Protein AF-K1U0K4-F1 (afdb_monomer_lite)

pLDDT: mean 93.43, std 5.39, range [56.78, 98.0]

Secondary structure (DSSP, 8-state):
-HHHHHHHHHHHHHHHHHSTT--HHHHHHHHH-HHHHHHHHGGGTB-TTS-B--S-HHHHHHHIIIIIHHHHIIIIITTPPP---SSTT-S-TT---

Structure (mmCIF, N/CA/C/O backbone):
data_AF-K1U0K4-F1
#
_entry.id   AF-K1U0K4-F1
#
loop_
_atom_site.group_PDB
_atom_site.id
_atom_site.type_symbol
_atom_site.label_atom_id
_atom_site.label_alt_id
_atom_site.label_comp_id
_atom_site.label_asym_id
_atom_site.label_entity_id
_atom_site.label_seq_id
_atom_site.pdbx_PDB_ins_code
_atom_site.Cartn_x
_atom_site.Cartn_y
_atom_site.Cartn_z
_atom_site.occupancy
_atom_site.B_iso_or_equiv
_atom_site.auth_seq_id
_atom_site.auth_comp_id
_atom_site.auth_asym_id
_atom_site.auth_atom_id
_atom_site.pdbx_PDB_model_num
ATOM 1 N N . MET A 1 1 ? -4.276 -10.476 -10.943 1.00 92.31 1 MET A N 1
ATOM 2 C CA . MET A 1 1 ? -2.854 -10.052 -11.021 1.00 92.31 1 MET A CA 1
ATOM 3 C C . MET A 1 1 ? -2.541 -9.226 -9.792 1.00 92.31 1 MET A C 1
ATOM 5 O O . MET A 1 1 ? -3.399 -8.451 -9.389 1.00 92.31 1 MET A O 1
ATOM 9 N N . MET A 1 2 ? -1.345 -9.366 -9.225 1.00 96.06 2 MET A N 1
ATOM 10 C CA . MET A 1 2 ? -0.952 -8.730 -7.964 1.00 96.06 2 MET A CA 1
ATOM 11 C C . MET A 1 2 ? -1.014 -7.198 -8.007 1.00 96.06 2 MET A C 1
ATOM 13 O O . MET A 1 2 ? -1.447 -6.591 -7.039 1.00 96.06 2 MET A O 1
ATOM 17 N N . ASN A 1 3 ? -0.677 -6.569 -9.136 1.00 95.31 3 ASN A N 1
ATOM 18 C CA . ASN A 1 3 ? -0.727 -5.109 -9.294 1.00 95.31 3 ASN A CA 1
ATOM 19 C C . ASN A 1 3 ? -2.109 -4.524 -8.950 1.00 95.31 3 ASN A C 1
ATOM 21 O O . ASN A 1 3 ? -2.203 -3.576 -8.179 1.00 95.31 3 ASN A O 1
ATOM 25 N N . ARG A 1 4 ? -3.183 -5.145 -9.463 1.00 95.12 4 ARG A N 1
ATOM 26 C CA . ARG A 1 4 ? -4.567 -4.710 -9.203 1.00 95.12 4 ARG A CA 1
ATOM 27 C C . ARG A 1 4 ? -4.974 -4.909 -7.747 1.00 95.12 4 ARG A C 1
ATOM 29 O O . ARG A 1 4 ? -5.752 -4.128 -7.223 1.00 95.12 4 ARG A O 1
ATOM 36 N N . GLU A 1 5 ? -4.450 -5.943 -7.098 1.00 96.88 5 GLU A N 1
ATOM 37 C CA . GLU A 1 5 ? -4.710 -6.190 -5.679 1.00 96.88 5 GLU A CA 1
ATOM 38 C C . GLU A 1 5 ? -4.007 -5.143 -4.816 1.00 96.88 5 GLU A C 1
ATOM 40 O O . GLU A 1 5 ? -4.627 -4.567 -3.930 1.00 96.88 5 GLU A O 1
ATOM 45 N N . ILE A 1 6 ? -2.741 -4.827 -5.108 1.00 97.06 6 ILE A N 1
ATOM 46 C CA . ILE A 1 6 ? -2.015 -3.753 -4.417 1.00 97.06 6 ILE A CA 1
ATOM 47 C C . ILE A 1 6 ? -2.782 -2.432 -4.550 1.00 97.06 6 ILE A C 1
ATOM 49 O O . ILE A 1 6 ? -3.024 -1.764 -3.544 1.00 97.06 6 ILE A O 1
ATOM 53 N N . GLU A 1 7 ? -3.212 -2.097 -5.767 1.00 96.25 7 GLU A N 1
ATOM 54 C CA . GLU A 1 7 ? -4.015 -0.906 -6.047 1.00 96.25 7 GLU A CA 1
ATOM 55 C C . GLU A 1 7 ? -5.343 -0.906 -5.274 1.00 96.25 7 GLU A C 1
ATOM 57 O O . GLU A 1 7 ? -5.664 0.075 -4.606 1.00 96.25 7 GLU A O 1
ATOM 62 N N . ALA A 1 8 ? -6.089 -2.014 -5.290 1.00 96.62 8 ALA A N 1
ATOM 63 C CA . ALA A 1 8 ? -7.370 -2.133 -4.596 1.00 96.62 8 ALA A CA 1
ATOM 64 C C . ALA A 1 8 ? -7.229 -2.008 -3.071 1.00 96.62 8 ALA A C 1
ATOM 66 O O . ALA A 1 8 ? -8.016 -1.309 -2.432 1.00 96.62 8 ALA A O 1
ATOM 67 N N . HIS A 1 9 ? -6.213 -2.640 -2.474 1.00 97.12 9 HIS A N 1
ATOM 68 C CA . HIS A 1 9 ? -5.930 -2.512 -1.040 1.00 97.12 9 HIS A CA 1
ATOM 69 C C . HIS A 1 9 ? -5.522 -1.085 -0.678 1.00 97.12 9 HIS A C 1
ATOM 71 O O . HIS A 1 9 ? -5.935 -0.577 0.366 1.00 97.12 9 HIS A O 1
ATOM 77 N N . TYR A 1 10 ? -4.738 -0.421 -1.532 1.00 97.00 10 TYR A N 1
ATOM 78 C CA . TYR A 1 10 ? -4.348 0.968 -1.311 1.00 97.00 10 TYR A CA 1
ATOM 79 C C . TYR A 1 10 ? -5.547 1.916 -1.422 1.00 97.00 10 TYR A C 1
ATOM 81 O O . TYR A 1 10 ? -5.770 2.714 -0.513 1.00 97.00 10 TYR A O 1
ATOM 89 N N . ALA A 1 11 ? -6.395 1.754 -2.441 1.00 96.06 11 ALA A N 1
ATOM 90 C CA . ALA A 1 11 ? -7.653 2.489 -2.576 1.00 96.06 11 ALA A CA 1
ATOM 91 C C . ALA A 1 11 ? -8.580 2.272 -1.367 1.00 96.06 11 ALA A C 1
ATOM 93 O O . ALA A 1 11 ? -9.106 3.231 -0.800 1.00 96.06 11 ALA A O 1
ATOM 94 N N . GLN A 1 12 ? -8.731 1.022 -0.914 1.00 95.38 12 GLN A N 1
ATOM 95 C CA . GLN A 1 12 ? -9.517 0.688 0.273 1.00 95.38 12 GLN A CA 1
ATOM 96 C C . GLN A 1 12 ? -8.957 1.365 1.527 1.00 95.38 12 GLN A C 1
ATOM 98 O O . GLN A 1 12 ? -9.721 1.887 2.337 1.00 95.38 12 GLN A O 1
ATOM 103 N N . TYR A 1 13 ? -7.636 1.359 1.702 1.00 95.88 13 TYR A N 1
ATOM 104 C CA . TYR A 1 13 ? -6.992 2.046 2.815 1.00 95.88 13 TYR A CA 1
ATOM 105 C C . TYR A 1 13 ? -7.246 3.558 2.77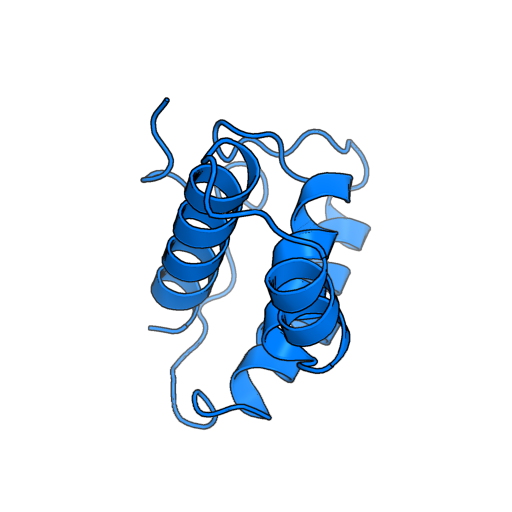2 1.00 95.88 13 TYR A C 1
ATOM 107 O O . TYR A 1 13 ? -7.651 4.118 3.788 1.00 95.88 13 TYR A O 1
ATOM 115 N N . LEU A 1 14 ? -7.075 4.202 1.613 1.00 94.81 14 LEU A N 1
ATOM 116 C CA . LEU A 1 14 ? -7.334 5.636 1.439 1.00 94.81 14 LEU A CA 1
ATOM 117 C C . LEU A 1 14 ? -8.791 5.999 1.756 1.00 94.81 14 LEU A C 1
ATOM 119 O O . LEU A 1 14 ? -9.046 6.998 2.431 1.00 94.81 14 LEU A O 1
ATOM 123 N N . PHE A 1 15 ? -9.744 5.177 1.309 1.00 93.81 15 PHE A N 1
ATOM 124 C CA . PHE A 1 15 ? -11.158 5.339 1.645 1.00 93.81 15 PHE A CA 1
ATOM 125 C C . PHE A 1 15 ? -11.390 5.203 3.153 1.00 93.81 15 PHE A C 1
ATOM 127 O O . PHE A 1 15 ? -11.981 6.085 3.778 1.00 93.81 15 PHE A O 1
ATOM 134 N N . LEU A 1 16 ? -10.881 4.121 3.752 1.00 94.06 16 LEU A N 1
ATOM 135 C CA . LEU A 1 16 ? -11.052 3.852 5.174 1.00 94.06 16 LEU A CA 1
ATOM 136 C C . LEU A 1 16 ? -10.457 4.965 6.024 1.00 94.06 16 LEU A C 1
ATOM 138 O O . LEU A 1 16 ? -11.146 5.420 6.925 1.00 94.06 16 LEU A O 1
ATOM 142 N N . GLN A 1 17 ? -9.249 5.441 5.718 1.00 93.50 17 GLN A N 1
ATOM 143 C CA . G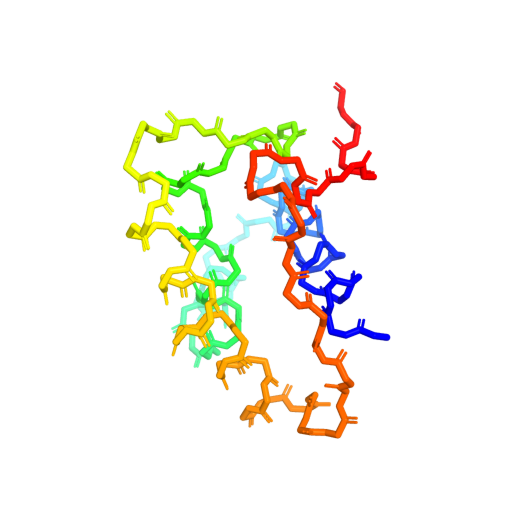LN A 1 17 ? -8.551 6.488 6.470 1.00 93.50 17 GLN A CA 1
ATOM 144 C C . GLN A 1 17 ? -9.375 7.779 6.614 1.00 93.50 17 GLN A C 1
ATOM 146 O O . GLN A 1 17 ? -9.238 8.485 7.610 1.00 93.50 17 GLN A O 1
ATOM 151 N N . ARG A 1 18 ? -10.229 8.088 5.633 1.00 91.69 18 ARG A N 1
ATOM 152 C CA . ARG A 1 18 ? -11.111 9.268 5.637 1.00 91.69 18 ARG A CA 1
ATOM 153 C C . ARG A 1 18 ? -12.480 8.999 6.269 1.00 91.69 18 ARG A C 1
ATOM 155 O O . ARG A 1 18 ? -13.261 9.926 6.458 1.00 91.69 18 ARG A O 1
ATOM 162 N N . SER A 1 19 ? -12.796 7.739 6.549 1.00 93.06 19 SER A N 1
ATOM 163 C CA . SER A 1 19 ? -14.091 7.315 7.074 1.00 93.06 19 SER A CA 1
ATOM 164 C C . SER A 1 19 ? -14.122 7.326 8.603 1.00 93.06 19 SER A C 1
ATOM 166 O O . SER A 1 19 ? -13.101 7.139 9.267 1.00 93.06 19 SER A O 1
ATOM 168 N N . ALA A 1 20 ? -15.326 7.424 9.172 1.00 92.19 20 ALA A N 1
ATOM 169 C CA . ALA A 1 20 ? -15.548 7.229 10.606 1.00 92.19 20 ALA A CA 1
ATOM 170 C C . ALA A 1 20 ? -15.183 5.806 11.090 1.00 92.19 20 ALA A C 1
ATOM 172 O O . ALA A 1 20 ? -15.062 5.573 12.290 1.00 92.19 20 ALA A O 1
ATOM 173 N N . GLU A 1 21 ? -14.980 4.848 10.176 1.00 91.00 21 GLU A N 1
ATOM 174 C CA . GLU A 1 21 ? -14.544 3.490 10.514 1.00 91.00 21 GLU A CA 1
ATOM 175 C C . GLU A 1 21 ? -13.045 3.395 10.850 1.00 91.00 21 GLU A C 1
ATOM 177 O O . GLU A 1 21 ? -12.589 2.351 11.342 1.00 91.00 21 GLU A O 1
ATOM 182 N N . TRP A 1 22 ? -12.262 4.455 10.605 1.00 94.69 22 TRP A N 1
ATOM 183 C CA . TRP A 1 22 ? -10.837 4.512 10.943 1.00 94.69 22 TRP A CA 1
ATOM 184 C C . TRP A 1 22 ? -10.601 4.717 12.441 1.00 94.69 22 TRP A C 1
ATOM 186 O O . TRP A 1 22 ? -10.173 5.764 12.916 1.00 94.69 22 TRP A O 1
ATOM 196 N N . THR A 1 23 ? -10.892 3.668 13.194 1.00 95.94 23 THR A N 1
ATOM 197 C CA . THR A 1 23 ? -10.736 3.602 14.650 1.00 95.94 23 THR A CA 1
ATOM 198 C C . THR A 1 23 ? -9.366 3.056 15.049 1.00 95.94 23 THR A C 1
ATOM 200 O O . THR A 1 23 ? -8.715 2.369 14.258 1.00 95.94 23 THR A O 1
ATOM 203 N N . ASP A 1 24 ? -8.965 3.245 16.308 1.00 95.44 24 ASP A N 1
ATOM 204 C CA . ASP A 1 24 ? -7.726 2.674 16.866 1.00 95.44 24 ASP A CA 1
ATOM 205 C C . ASP A 1 24 ? -7.648 1.154 16.676 1.00 95.44 24 ASP A C 1
ATOM 207 O O . ASP A 1 24 ? -6.610 0.605 16.314 1.00 95.44 24 ASP A O 1
ATOM 211 N N . LYS A 1 25 ? -8.783 0.456 16.810 1.00 94.94 25 LYS A N 1
ATOM 212 C CA . LYS A 1 25 ? -8.879 -0.986 16.540 1.00 94.94 25 LYS A CA 1
ATOM 213 C C . LYS A 1 25 ? -8.561 -1.323 15.079 1.00 94.94 25 LYS A C 1
ATOM 215 O O . LYS A 1 25 ? -7.952 -2.356 14.796 1.00 94.94 25 LYS A O 1
ATOM 220 N N . LYS A 1 26 ? -8.989 -0.481 14.133 1.00 94.12 26 LYS A N 1
ATOM 221 C CA . LYS A 1 26 ? -8.678 -0.657 12.709 1.00 94.12 26 LYS A CA 1
ATOM 222 C C . LYS A 1 26 ? -7.200 -0.369 12.447 1.00 94.12 26 LYS A C 1
ATOM 224 O O . LYS A 1 26 ? -6.566 -1.152 11.746 1.00 94.12 26 LYS A O 1
ATOM 229 N N . GLN A 1 27 ? -6.648 0.680 13.056 1.00 94.56 27 GLN A N 1
ATOM 230 C CA . GLN A 1 27 ? -5.223 1.007 12.973 1.00 94.56 27 GLN A CA 1
ATOM 231 C C . GLN A 1 27 ? -4.348 -0.140 13.496 1.00 94.56 27 GLN A C 1
ATOM 233 O O . GLN A 1 27 ? -3.429 -0.566 12.800 1.00 94.56 27 GLN A O 1
ATOM 238 N N . ASP A 1 28 ? -4.686 -0.712 14.654 1.00 96.38 28 ASP A N 1
ATOM 239 C CA . ASP A 1 28 ? -3.995 -1.872 15.233 1.00 96.38 28 ASP A CA 1
ATOM 240 C C . ASP A 1 28 ? -4.046 -3.097 14.305 1.00 96.38 28 ASP A C 1
ATOM 242 O O . ASP A 1 28 ? -3.027 -3.747 14.063 1.00 96.38 28 ASP A O 1
ATOM 246 N N . LYS A 1 29 ? -5.205 -3.369 13.687 1.00 95.00 29 LYS A N 1
ATOM 247 C CA . LYS A 1 29 ? -5.319 -4.424 12.668 1.00 95.00 29 LYS A CA 1
ATOM 248 C C . LYS A 1 29 ? -4.369 -4.177 11.495 1.00 95.00 29 LYS A C 1
ATOM 250 O O . LYS A 1 29 ? -3.692 -5.105 11.052 1.00 95.00 29 LYS A O 1
ATOM 255 N N . TYR A 1 30 ? -4.326 -2.945 10.991 1.00 96.06 30 TYR A N 1
ATOM 256 C CA . TYR A 1 30 ? -3.421 -2.579 9.906 1.00 96.06 30 TYR A CA 1
ATOM 257 C C . TYR A 1 30 ? -1.957 -2.699 10.326 1.00 96.06 30 TYR A C 1
ATOM 259 O O . TYR A 1 30 ? -1.163 -3.136 9.509 1.00 96.06 30 TYR A O 1
ATOM 267 N N . ALA A 1 31 ? -1.609 -2.395 11.579 1.00 94.81 31 ALA A N 1
ATOM 268 C CA . ALA A 1 31 ? -0.254 -2.514 12.117 1.00 94.81 31 ALA A CA 1
ATOM 269 C C . ALA A 1 31 ? 0.201 -3.968 12.372 1.00 94.81 31 ALA A C 1
ATOM 271 O O . ALA A 1 31 ? 1.399 -4.231 12.465 1.00 94.81 31 ALA A O 1
ATOM 272 N N . LYS 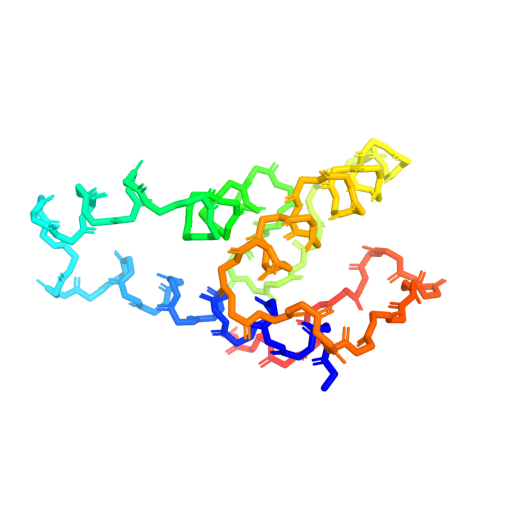A 1 32 ? -0.715 -4.932 12.480 1.00 95.88 32 LYS A N 1
ATOM 273 C CA . LYS A 1 32 ? -0.368 -6.341 12.749 1.00 95.88 32 LYS A CA 1
ATOM 274 C C . LYS A 1 32 ? -0.191 -7.200 11.498 1.00 95.88 32 LYS A C 1
ATOM 276 O O . LYS A 1 32 ? 0.509 -8.203 11.563 1.00 95.88 32 LYS A O 1
ATOM 281 N N . SER A 1 33 ? -0.791 -6.815 10.373 1.00 97.00 33 SER A N 1
ATOM 282 C CA . SER A 1 33 ? -0.626 -7.504 9.085 1.00 97.00 33 SER A CA 1
ATOM 283 C C . SER A 1 33 ? 0.513 -6.874 8.292 1.00 97.00 33 SER A C 1
ATOM 285 O O . SER A 1 33 ? 0.561 -5.654 8.122 1.00 97.00 33 SER A O 1
ATOM 287 N N . GLN A 1 34 ? 1.428 -7.697 7.785 1.00 96.50 34 GLN A N 1
ATOM 288 C CA . GLN A 1 34 ? 2.527 -7.217 6.953 1.00 96.50 34 GLN A CA 1
ATOM 289 C C . GLN A 1 34 ? 2.000 -6.607 5.658 1.00 96.50 34 GLN A C 1
ATOM 291 O O . GLN A 1 34 ? 2.443 -5.527 5.267 1.00 96.50 34 GLN A O 1
ATOM 296 N N . ARG A 1 35 ? 1.010 -7.255 5.029 1.00 97.50 35 ARG A N 1
ATOM 297 C CA . ARG A 1 35 ? 0.371 -6.765 3.804 1.00 97.50 35 ARG A CA 1
ATOM 298 C C . ARG A 1 35 ? -0.259 -5.399 4.024 1.00 97.50 35 ARG A C 1
ATOM 300 O O . ARG A 1 35 ? 0.036 -4.462 3.289 1.00 97.50 35 ARG A O 1
ATOM 307 N N . LEU A 1 36 ? -1.075 -5.266 5.069 1.00 97.25 36 LEU A N 1
ATOM 308 C CA . LEU A 1 36 ? -1.751 -4.008 5.381 1.00 97.25 36 LEU A CA 1
ATOM 309 C C . LEU A 1 36 ? -0.755 -2.902 5.758 1.00 97.25 36 LEU A C 1
ATOM 311 O O . LEU A 1 36 ? -0.927 -1.766 5.317 1.00 97.25 36 LEU A O 1
ATOM 315 N N . ARG A 1 37 ? 0.319 -3.219 6.494 1.00 97.12 37 ARG A N 1
ATOM 316 C CA . ARG A 1 37 ? 1.413 -2.270 6.773 1.00 97.12 37 ARG A CA 1
ATOM 317 C C . ARG A 1 37 ? 2.147 -1.813 5.522 1.00 97.12 37 ARG A C 1
ATOM 319 O O . ARG A 1 37 ? 2.498 -0.637 5.422 1.00 97.12 37 ARG A O 1
ATOM 326 N N . ALA A 1 38 ? 2.422 -2.727 4.596 1.00 97.06 38 ALA A N 1
ATOM 327 C CA . ALA A 1 38 ? 3.049 -2.385 3.326 1.00 97.06 38 ALA A CA 1
ATOM 328 C C . ALA A 1 38 ? 2.129 -1.467 2.510 1.00 97.06 38 ALA A C 1
ATOM 330 O O . ALA A 1 38 ? 2.583 -0.445 1.999 1.00 97.06 38 ALA A O 1
ATOM 331 N N . THR A 1 39 ? 0.822 -1.756 2.490 1.00 96.62 39 THR A N 1
ATOM 332 C CA . THR A 1 39 ? -0.190 -0.897 1.866 1.00 96.62 39 THR A CA 1
ATOM 333 C C . THR A 1 39 ? -0.227 0.505 2.476 1.00 96.62 39 THR A C 1
ATOM 335 O O . THR A 1 39 ? -0.208 1.477 1.729 1.00 96.62 39 THR A O 1
ATOM 338 N N . THR A 1 40 ? -0.247 0.664 3.806 1.00 96.06 40 THR A N 1
ATOM 339 C CA . THR A 1 40 ? -0.263 2.019 4.401 1.00 96.06 40 THR A CA 1
ATOM 340 C C . THR A 1 40 ? 1.029 2.781 4.131 1.00 96.06 40 THR A C 1
ATOM 342 O O . THR A 1 40 ? 1.007 3.991 3.908 1.00 96.06 40 THR A O 1
ATOM 345 N N . SER A 1 41 ? 2.161 2.078 4.112 1.00 95.94 41 SER A N 1
ATOM 346 C CA . SER A 1 41 ? 3.483 2.668 3.899 1.00 95.94 41 SER A CA 1
ATOM 347 C C . SER A 1 41 ? 3.681 3.216 2.482 1.00 95.94 41 SER A C 1
ATOM 349 O O . SER A 1 41 ? 4.541 4.077 2.299 1.00 95.94 41 SER A O 1
ATOM 351 N N . LEU A 1 42 ? 2.851 2.812 1.510 1.00 95.75 42 LEU A N 1
ATOM 352 C CA . LEU A 1 42 ? 2.798 3.431 0.179 1.00 95.75 42 LEU A CA 1
ATOM 353 C C . LEU A 1 42 ? 2.527 4.940 0.241 1.00 95.75 42 LEU A C 1
ATOM 355 O O . LEU A 1 42 ? 3.004 5.662 -0.626 1.00 95.75 42 LEU A O 1
ATOM 359 N N 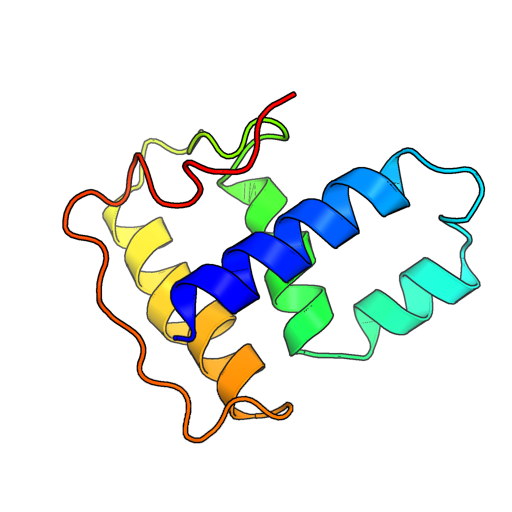. THR A 1 43 ? 1.860 5.446 1.288 1.00 94.81 43 THR A N 1
ATOM 360 C CA . THR A 1 43 ? 1.630 6.897 1.478 1.00 94.81 43 THR A CA 1
ATOM 361 C C . THR A 1 43 ? 2.905 7.734 1.570 1.00 94.81 43 THR A C 1
ATOM 363 O O . THR A 1 43 ? 2.854 8.947 1.391 1.00 94.81 43 THR A O 1
ATOM 366 N N . LYS A 1 44 ? 4.060 7.106 1.827 1.00 94.50 44 LYS A N 1
ATOM 367 C CA . LYS A 1 44 ? 5.366 7.780 1.813 1.00 94.50 44 LYS A CA 1
ATOM 368 C C . LYS A 1 44 ? 5.828 8.160 0.405 1.00 94.50 44 LYS A C 1
ATOM 370 O O . LYS A 1 44 ? 6.668 9.043 0.270 1.00 94.50 44 LYS A O 1
ATOM 375 N N . TYR A 1 45 ? 5.319 7.470 -0.611 1.00 95.06 45 TYR A N 1
ATOM 376 C CA . TYR A 1 45 ? 5.774 7.581 -1.997 1.00 95.06 45 TYR A CA 1
ATOM 377 C C . TYR A 1 45 ? 4.653 7.924 -2.968 1.00 95.06 45 TYR A C 1
ATOM 379 O O . TYR A 1 45 ? 4.933 8.357 -4.079 1.00 95.06 45 TYR A O 1
ATOM 387 N N . VAL A 1 46 ? 3.403 7.708 -2.566 1.00 94.31 46 VAL A N 1
ATOM 388 C CA . VAL A 1 46 ? 2.214 7.864 -3.392 1.00 94.31 46 VAL A CA 1
ATOM 389 C C . VAL A 1 46 ? 1.204 8.715 -2.636 1.00 94.31 46 VAL A C 1
ATOM 391 O O . VAL A 1 46 ? 0.981 8.518 -1.439 1.00 94.31 46 VAL A O 1
ATOM 394 N N . ASN A 1 47 ? 0.603 9.684 -3.320 1.00 92.69 47 ASN A N 1
ATOM 395 C CA . ASN A 1 47 ? -0.444 10.513 -2.743 1.00 92.69 47 ASN A CA 1
ATOM 396 C C . ASN A 1 47 ? -1.825 9.842 -2.816 1.00 92.69 47 ASN A C 1
ATOM 398 O O . ASN A 1 47 ? -2.021 8.760 -3.366 1.00 92.69 47 ASN A O 1
ATOM 402 N N . GLN A 1 48 ? -2.829 10.536 -2.286 1.00 91.62 48 GLN A N 1
ATOM 403 C CA . GLN A 1 48 ? -4.196 10.025 -2.222 1.00 91.62 48 GLN A CA 1
ATOM 404 C C . GLN A 1 48 ? -4.915 9.943 -3.584 1.00 91.62 48 GLN A C 1
ATOM 406 O O . GLN A 1 48 ? -6.046 9.464 -3.641 1.00 91.62 48 GLN A O 1
ATOM 411 N N . GLN A 1 49 ? -4.300 10.437 -4.659 1.00 90.38 49 GLN A N 1
ATOM 412 C CA . GLN A 1 49 ? -4.773 10.309 -6.042 1.00 90.38 49 GLN A CA 1
ATOM 413 C C . GLN A 1 49 ? -4.035 9.184 -6.786 1.00 90.38 49 GLN A C 1
ATOM 415 O O . GLN A 1 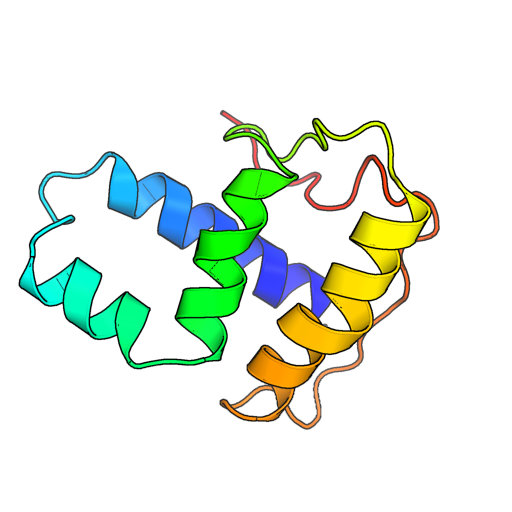49 ? -4.148 9.075 -7.996 1.00 90.38 49 GLN A O 1
ATOM 420 N N . GLY A 1 50 ? -3.219 8.384 -6.092 1.00 91.31 50 GLY A N 1
ATOM 421 C CA . GLY A 1 50 ? -2.431 7.328 -6.728 1.00 91.31 50 GLY A CA 1
ATOM 422 C C . GLY A 1 50 ? -1.185 7.824 -7.469 1.00 91.31 50 GLY A C 1
ATOM 423 O O . GLY A 1 50 ? -0.474 7.005 -8.048 1.00 91.31 50 GLY A O 1
ATOM 424 N N . HIS A 1 51 ? -0.874 9.125 -7.423 1.00 92.38 51 HIS A N 1
ATOM 425 C CA . HIS A 1 51 ? 0.313 9.681 -8.071 1.00 92.38 51 HIS A CA 1
ATOM 426 C C . HIS A 1 51 ? 1.553 9.517 -7.198 1.00 92.38 51 HIS A C 1
ATOM 428 O O . HIS A 1 51 ? 1.530 9.814 -5.999 1.00 92.38 51 HIS A O 1
ATOM 434 N N . VAL A 1 52 ? 2.657 9.105 -7.816 1.00 94.12 52 VAL A N 1
ATOM 435 C CA . VAL A 1 52 ? 3.963 9.048 -7.157 1.00 94.12 52 VAL A CA 1
ATOM 436 C C . VAL A 1 52 ? 4.457 10.461 -6.854 1.00 94.12 52 VAL A C 1
ATOM 438 O O . VAL A 1 52 ? 4.423 11.344 -7.705 1.00 94.12 52 VAL A O 1
ATOM 441 N N . THR A 1 53 ? 4.909 10.682 -5.623 1.00 94.12 53 THR A N 1
ATOM 442 C CA . THR A 1 53 ? 5.364 11.986 -5.118 1.00 94.12 53 THR A CA 1
ATOM 443 C C . THR A 1 53 ? 6.862 12.052 -4.861 1.00 94.12 53 THR A C 1
ATOM 445 O O . THR A 1 53 ? 7.392 13.135 -4.618 1.00 94.12 53 THR A O 1
ATOM 448 N N . THR A 1 54 ? 7.561 10.917 -4.890 1.00 90.62 54 THR A N 1
ATOM 449 C CA . THR A 1 54 ? 9.012 10.883 -4.700 1.00 90.62 54 THR A CA 1
ATOM 450 C C . THR A 1 54 ? 9.758 11.077 -6.018 1.00 90.62 54 THR A C 1
ATOM 452 O O . THR A 1 54 ? 9.338 10.575 -7.056 1.00 90.62 54 THR A O 1
ATOM 455 N N . SER A 1 55 ? 10.902 11.760 -5.967 1.00 89.94 55 SER A N 1
ATOM 456 C CA . SER A 1 55 ? 11.859 11.828 -7.078 1.00 89.94 55 SER A CA 1
ATOM 457 C C . SER A 1 55 ? 12.834 10.642 -7.105 1.00 89.94 55 SER A C 1
ATOM 459 O O . SER A 1 55 ? 13.533 10.450 -8.096 1.00 89.94 55 SER A O 1
ATOM 461 N N . PHE A 1 56 ? 12.888 9.828 -6.042 1.00 91.94 56 PHE A N 1
ATOM 462 C CA . PHE A 1 56 ? 13.784 8.672 -5.932 1.00 91.94 56 PHE A CA 1
ATOM 463 C C . PHE A 1 56 ? 13.123 7.400 -6.487 1.00 91.94 56 PHE A C 1
ATOM 465 O O . PHE A 1 56 ? 12.785 6.481 -5.735 1.00 91.94 56 PHE A O 1
ATOM 472 N N . LEU A 1 57 ? 12.914 7.363 -7.804 1.00 92.81 57 LEU A N 1
ATOM 473 C CA . LEU A 1 57 ? 12.133 6.314 -8.471 1.00 92.81 57 LEU A CA 1
ATOM 474 C C . LEU A 1 57 ? 12.729 4.907 -8.299 1.00 92.81 57 LEU A C 1
ATOM 476 O O . LEU A 1 57 ? 11.988 3.994 -7.949 1.00 92.81 57 LEU A O 1
ATOM 480 N N . ASP A 1 58 ? 14.050 4.745 -8.406 1.00 91.81 58 ASP A N 1
ATOM 481 C CA . ASP A 1 58 ? 14.716 3.439 -8.243 1.00 91.81 58 ASP A CA 1
ATOM 482 C C . ASP A 1 58 ? 14.516 2.849 -6.833 1.00 91.81 58 ASP A C 1
ATOM 484 O O . ASP A 1 58 ? 14.328 1.643 -6.641 1.00 91.81 58 ASP A O 1
ATOM 488 N N . ILE A 1 59 ? 14.517 3.718 -5.812 1.00 91.62 59 ILE A N 1
ATOM 489 C CA . ILE A 1 59 ? 14.251 3.325 -4.421 1.00 91.62 59 ILE A CA 1
ATOM 490 C C . ILE A 1 59 ? 12.790 2.912 -4.275 1.00 91.62 59 ILE A C 1
ATOM 492 O O . ILE A 1 59 ? 12.490 1.938 -3.583 1.00 91.62 59 ILE A O 1
ATOM 496 N N . PHE A 1 60 ? 11.877 3.643 -4.915 1.00 94.50 60 PHE A N 1
ATOM 497 C CA . PHE A 1 60 ? 10.459 3.326 -4.869 1.00 94.50 60 PHE A CA 1
ATOM 498 C C . PHE A 1 60 ? 10.141 2.005 -5.577 1.00 94.50 60 PHE A C 1
ATOM 500 O O . PHE A 1 60 ? 9.435 1.170 -5.014 1.00 94.50 60 PHE A O 1
ATOM 507 N N . GLU A 1 61 ? 10.723 1.761 -6.748 1.00 93.06 61 GLU A N 1
ATOM 508 C CA . GLU A 1 61 ? 10.604 0.490 -7.460 1.00 93.06 61 GLU A CA 1
ATOM 509 C C . GLU A 1 61 ? 11.126 -0.677 -6.611 1.00 93.06 61 GLU A C 1
ATOM 511 O O . GLU A 1 61 ? 10.419 -1.665 -6.389 1.00 93.06 61 GLU A O 1
ATOM 516 N N . THR A 1 62 ? 12.315 -0.516 -6.021 1.00 92.75 62 THR A N 1
ATOM 517 C CA . THR A 1 62 ? 12.885 -1.494 -5.081 1.00 92.75 62 THR A CA 1
ATOM 518 C C . THR A 1 62 ? 11.960 -1.721 -3.884 1.00 92.75 62 THR A C 1
ATOM 520 O O . THR A 1 62 ? 11.775 -2.855 -3.434 1.00 92.75 62 THR A O 1
ATOM 523 N N . TYR A 1 63 ? 11.349 -0.659 -3.356 1.00 94.25 63 TYR A N 1
ATOM 524 C CA . TYR A 1 63 ? 10.413 -0.749 -2.243 1.00 94.25 63 TYR A CA 1
ATOM 525 C C . TYR A 1 63 ? 9.169 -1.570 -2.609 1.00 94.25 63 TYR A C 1
ATOM 527 O O . TYR A 1 63 ? 8.789 -2.459 -1.840 1.00 94.25 63 TYR A O 1
ATOM 535 N N . ILE A 1 64 ? 8.571 -1.324 -3.779 1.00 95.12 64 ILE A N 1
ATOM 536 C CA . ILE A 1 64 ? 7.433 -2.097 -4.291 1.00 95.12 64 ILE A CA 1
ATOM 537 C C . ILE A 1 64 ? 7.800 -3.579 -4.399 1.00 95.12 64 ILE A C 1
ATOM 539 O O . ILE A 1 64 ? 7.114 -4.419 -3.810 1.00 95.12 64 ILE A O 1
ATOM 543 N N . SER A 1 65 ? 8.889 -3.901 -5.095 1.00 92.50 65 SER A N 1
ATOM 544 C CA . SER A 1 65 ? 9.274 -5.288 -5.376 1.00 92.50 65 SER A CA 1
ATOM 545 C C . SER A 1 65 ? 9.681 -6.055 -4.115 1.00 92.50 65 SER A C 1
ATOM 547 O O . SER A 1 65 ? 9.261 -7.195 -3.918 1.00 92.50 65 SER A O 1
ATOM 549 N N . ASN A 1 66 ? 10.440 -5.428 -3.212 1.00 92.94 66 ASN A N 1
ATOM 550 C CA . ASN A 1 66 ? 10.997 -6.128 -2.051 1.00 92.94 66 ASN A CA 1
ATOM 551 C C . ASN A 1 66 ? 10.104 -6.094 -0.812 1.00 92.94 66 ASN A C 1
ATOM 553 O O . ASN A 1 66 ? 10.209 -6.990 0.025 1.00 92.94 66 ASN A O 1
ATOM 557 N N . ASN A 1 67 ? 9.245 -5.085 -0.662 1.00 95.44 67 ASN A N 1
ATOM 558 C CA . ASN A 1 67 ? 8.396 -4.957 0.523 1.00 95.44 67 ASN A CA 1
ATOM 559 C C . ASN A 1 67 ? 6.938 -5.234 0.184 1.00 95.44 67 ASN A C 1
ATOM 561 O O . ASN A 1 67 ? 6.332 -6.108 0.796 1.00 95.44 67 ASN A O 1
ATOM 565 N N . VAL A 1 68 ? 6.372 -4.521 -0.792 1.00 97.12 68 VAL A N 1
ATOM 566 C CA . VAL A 1 68 ? 4.931 -4.604 -1.071 1.00 97.12 68 VAL A CA 1
ATOM 567 C C . VAL A 1 68 ? 4.571 -5.952 -1.686 1.00 97.12 68 VAL A C 1
ATOM 569 O O . VAL A 1 68 ? 3.752 -6.676 -1.126 1.00 97.12 68 VAL A O 1
ATOM 572 N N . VAL A 1 69 ? 5.226 -6.342 -2.778 1.00 97.00 69 VAL A N 1
ATOM 573 C CA . VAL A 1 69 ? 4.991 -7.635 -3.442 1.00 97.00 69 VAL A CA 1
ATOM 574 C C . VAL A 1 69 ? 5.244 -8.799 -2.482 1.00 97.00 69 VAL A C 1
ATOM 576 O O . VAL A 1 69 ? 4.413 -9.700 -2.370 1.00 97.00 69 VAL A O 1
ATOM 579 N N . ASN A 1 70 ? 6.344 -8.762 -1.727 1.00 96.75 70 ASN A N 1
ATOM 580 C CA . ASN A 1 70 ? 6.665 -9.815 -0.762 1.00 96.75 70 ASN A CA 1
ATOM 581 C C . ASN A 1 70 ? 5.635 -9.917 0.372 1.00 96.75 70 ASN A C 1
ATOM 583 O O . ASN A 1 70 ? 5.208 -11.025 0.696 1.00 96.75 70 ASN A O 1
ATOM 587 N N . ALA A 1 71 ? 5.176 -8.793 0.932 1.00 97.75 71 ALA A N 1
ATOM 588 C CA . ALA A 1 71 ? 4.149 -8.799 1.972 1.00 97.75 71 ALA A CA 1
ATOM 589 C C . ALA A 1 71 ? 2.806 -9.348 1.460 1.00 97.75 71 ALA A C 1
ATOM 591 O O . ALA A 1 71 ? 2.122 -10.082 2.171 1.00 97.75 71 ALA A O 1
ATOM 592 N N . PHE A 1 72 ? 2.438 -9.042 0.211 1.00 98.00 72 PHE A N 1
ATOM 593 C CA . PHE A 1 72 ? 1.245 -9.613 -0.420 1.00 98.00 72 PHE A CA 1
ATOM 594 C C . PHE A 1 72 ? 1.379 -11.127 -0.614 1.00 98.00 72 PHE A C 1
ATOM 596 O O . PHE A 1 72 ? 0.456 -11.866 -0.268 1.00 98.00 72 PHE A O 1
ATOM 603 N N . ARG A 1 73 ? 2.530 -11.607 -1.104 1.00 97.25 73 ARG A N 1
ATOM 604 C CA . ARG A 1 73 ? 2.784 -13.048 -1.285 1.00 97.25 73 ARG A CA 1
ATOM 605 C C . ARG A 1 73 ? 2.681 -13.834 0.020 1.00 97.25 73 ARG A C 1
ATOM 607 O O . ARG A 1 73 ? 2.098 -14.910 0.026 1.00 97.25 73 ARG A O 1
ATOM 614 N N . GLN A 1 74 ? 3.202 -13.292 1.119 1.00 96.38 74 GLN A N 1
ATOM 615 C CA . GLN A 1 74 ? 3.161 -13.959 2.426 1.00 96.38 74 GLN A CA 1
ATOM 616 C C . GLN A 1 74 ? 1.752 -14.033 3.029 1.00 96.38 74 GLN A C 1
ATOM 618 O O . GLN A 1 74 ? 1.492 -14.872 3.886 1.00 96.38 74 GLN A O 1
ATOM 623 N N . GLU A 1 75 ? 0.829 -13.183 2.576 1.00 96.56 75 GLU A N 1
ATOM 624 C CA . GLU A 1 75 ? -0.520 -13.080 3.127 1.00 96.56 75 GLU A CA 1
ATOM 625 C C . GLU A 1 75 ? -1.588 -13.235 2.030 1.00 96.56 75 GLU A C 1
ATOM 627 O O . GLU A 1 75 ? -2.404 -12.339 1.801 1.00 96.56 75 GLU A O 1
ATOM 632 N N . GLY A 1 76 ? -1.606 -14.396 1.365 1.00 94.75 76 GLY A N 1
ATOM 633 C CA . GLY A 1 76 ? -2.739 -14.854 0.544 1.00 94.75 76 GLY A CA 1
ATOM 634 C C . GLY A 1 76 ? -2.659 -14.569 -0.959 1.00 94.75 76 GLY A C 1
ATOM 635 O O . GLY A 1 76 ? -3.603 -14.896 -1.672 1.00 94.75 76 GLY A O 1
ATOM 636 N N . TYR A 1 77 ? -1.561 -13.983 -1.444 1.00 96.44 77 TYR A N 1
ATOM 637 C CA . TYR A 1 77 ? -1.341 -13.702 -2.871 1.00 96.44 77 TYR A CA 1
ATOM 638 C C . TYR A 1 77 ? -0.087 -14.392 -3.432 1.00 96.44 77 TYR A C 1
ATOM 640 O O . TYR A 1 77 ? 0.513 -13.919 -4.395 1.00 96.44 77 TYR A O 1
ATOM 648 N N . ASP A 1 78 ? 0.327 -15.500 -2.823 1.00 95.94 78 ASP A N 1
ATOM 649 C CA . ASP A 1 78 ? 1.511 -16.294 -3.172 1.00 95.94 78 ASP A CA 1
ATOM 650 C C . ASP A 1 78 ? 1.598 -16.634 -4.671 1.00 95.94 78 ASP A C 1
ATOM 652 O O . ASP A 1 78 ? 2.648 -16.450 -5.286 1.00 95.94 78 ASP A O 1
ATOM 656 N N . ASN A 1 79 ? 0.478 -17.031 -5.279 1.00 95.62 79 ASN A N 1
ATOM 657 C CA . ASN A 1 79 ? 0.415 -17.457 -6.683 1.00 95.62 79 ASN A CA 1
ATOM 658 C C . ASN A 1 79 ? -0.032 -16.353 -7.655 1.00 95.62 79 ASN A C 1
ATOM 660 O O . ASN A 1 79 ? -0.254 -16.612 -8.840 1.00 95.62 79 ASN A O 1
ATOM 664 N N . TYR A 1 80 ? -0.207 -15.115 -7.183 1.00 96.94 80 TYR A N 1
ATOM 665 C CA . TYR A 1 80 ? -0.654 -14.031 -8.054 1.00 96.94 80 TYR A CA 1
ATOM 666 C C . TYR A 1 80 ? 0.524 -13.512 -8.886 1.00 96.94 80 TYR A C 1
ATOM 668 O O . TYR A 1 80 ? 1.518 -13.054 -8.318 1.00 96.94 80 TYR A O 1
ATOM 676 N N . PRO A 1 81 ? 0.419 -13.492 -10.228 1.00 96.38 81 PRO A N 1
ATOM 677 C CA . PRO A 1 81 ? 1.477 -12.935 -11.054 1.00 96.38 81 PRO A CA 1
ATOM 678 C C . PRO A 1 81 ? 1.603 -11.435 -10.781 1.00 96.38 81 PRO A C 1
ATOM 680 O O . PRO A 1 81 ? 0.598 -10.709 -10.764 1.00 96.38 81 PRO A O 1
ATOM 683 N N . PHE A 1 82 ? 2.840 -10.990 -10.579 1.00 94.88 82 PHE A N 1
ATOM 684 C CA . PHE A 1 82 ? 3.216 -9.585 -10.516 1.00 94.88 82 PHE A CA 1
ATOM 685 C C . PHE A 1 82 ? 3.893 -9.211 -11.830 1.00 94.88 82 PHE A C 1
ATOM 687 O O . PHE A 1 82 ? 4.796 -9.915 -12.281 1.00 94.88 82 PHE A O 1
ATOM 694 N N . LYS A 1 83 ? 3.428 -8.127 -12.447 1.00 92.75 83 LYS A N 1
ATOM 695 C CA . LYS A 1 83 ? 4.055 -7.549 -13.631 1.00 92.75 83 LYS A CA 1
ATOM 696 C C . LYS A 1 83 ? 4.793 -6.295 -13.192 1.00 92.75 83 LYS A C 1
ATOM 698 O O . LYS A 1 83 ? 4.170 -5.412 -12.610 1.00 92.75 83 LYS A O 1
ATOM 703 N N . GLU A 1 84 ? 6.085 -6.214 -13.471 1.00 88.19 84 GLU A N 1
ATOM 704 C CA . GLU A 1 84 ? 6.845 -4.987 -13.229 1.00 88.19 84 GLU A CA 1
ATOM 705 C C . GLU A 1 84 ? 6.224 -3.817 -14.002 1.00 88.19 84 GLU A C 1
ATOM 707 O O . GLU A 1 84 ? 5.690 -3.980 -15.108 1.00 88.19 84 GLU A O 1
ATOM 712 N N . TYR A 1 85 ? 6.219 -2.644 -13.376 1.00 86.19 85 TYR A N 1
ATOM 713 C CA . TYR A 1 85 ? 5.624 -1.457 -13.968 1.00 86.19 85 TYR A CA 1
ATOM 714 C C . TYR A 1 85 ? 6.564 -0.916 -15.042 1.00 86.19 85 TYR A C 1
ATOM 716 O O . TYR A 1 85 ? 7.704 -0.582 -14.757 1.00 86.19 85 TYR A O 1
ATOM 724 N N . SER A 1 86 ? 6.075 -0.794 -16.278 1.00 86.06 86 SER A N 1
ATOM 725 C CA . SER A 1 86 ? 6.842 -0.166 -17.363 1.00 86.06 86 SER A CA 1
ATOM 726 C C . SER A 1 86 ? 7.076 1.328 -17.132 1.00 86.06 86 SER A C 1
ATOM 728 O O . SER A 1 86 ? 8.005 1.897 -17.690 1.00 86.06 86 SER A O 1
ATOM 730 N N . ASP A 1 87 ? 6.205 1.954 -16.341 1.00 90.56 87 ASP A N 1
ATOM 731 C CA . ASP A 1 87 ? 6.329 3.324 -15.863 1.00 90.56 87 ASP A CA 1
ATOM 732 C C . ASP A 1 87 ? 5.975 3.344 -14.372 1.00 90.56 87 ASP A C 1
ATOM 734 O O . ASP A 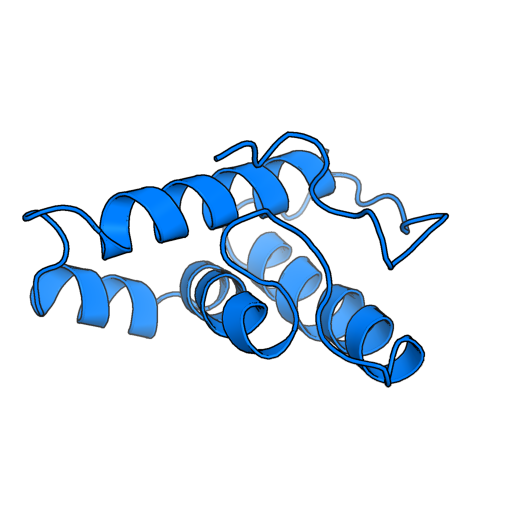1 87 ? 4.808 3.229 -13.987 1.00 90.56 87 ASP A O 1
ATOM 738 N N . ILE A 1 88 ? 7.000 3.458 -13.527 1.00 91.19 88 ILE A N 1
ATOM 739 C CA . ILE A 1 88 ? 6.845 3.465 -12.071 1.00 91.19 88 ILE A CA 1
ATOM 740 C C . ILE A 1 88 ? 6.164 4.741 -11.557 1.00 91.19 88 ILE A C 1
ATOM 742 O O . ILE A 1 88 ? 5.746 4.778 -10.405 1.00 91.19 88 ILE A O 1
ATOM 746 N N . THR A 1 89 ? 6.008 5.783 -12.378 1.00 91.25 89 THR A N 1
ATOM 747 C CA . THR A 1 89 ? 5.317 7.020 -11.975 1.00 91.25 89 THR A CA 1
ATOM 748 C C . THR A 1 89 ? 3.793 6.905 -12.063 1.00 91.25 89 THR A C 1
ATOM 750 O O . THR A 1 89 ? 3.081 7.670 -11.409 1.00 91.25 89 THR A O 1
ATOM 753 N N . ASN A 1 90 ? 3.287 5.911 -12.802 1.00 88.62 90 ASN A N 1
ATOM 754 C CA . ASN A 1 90 ? 1.866 5.716 -13.082 1.00 88.62 90 ASN A CA 1
ATOM 755 C C . ASN A 1 90 ? 1.393 4.291 -12.733 1.00 88.62 90 ASN A C 1
ATOM 757 O O . ASN A 1 90 ? 0.950 3.521 -13.587 1.00 88.62 90 ASN A O 1
ATOM 761 N N . ILE A 1 91 ? 1.519 3.916 -11.457 1.00 90.06 91 ILE A N 1
ATOM 762 C CA . ILE A 1 91 ? 1.277 2.534 -11.005 1.00 90.06 91 ILE A CA 1
ATOM 763 C C . ILE A 1 91 ? -0.145 2.255 -10.511 1.00 90.06 91 ILE A C 1
ATOM 765 O O . ILE A 1 91 ? -0.541 1.090 -10.466 1.00 90.06 91 ILE A O 1
ATOM 769 N N . PHE A 1 92 ? -0.907 3.293 -10.155 1.00 92.75 92 PHE A N 1
ATOM 770 C CA . PHE A 1 92 ? -2.277 3.180 -9.637 1.00 92.75 92 PHE A CA 1
ATOM 771 C C . PHE A 1 92 ? -3.274 4.025 -10.450 1.00 92.75 92 PHE A C 1
ATOM 773 O O . PHE A 1 92 ? -3.860 4.975 -9.925 1.00 92.75 92 PHE A O 1
ATOM 780 N N . PRO A 1 93 ? -3.467 3.707 -11.742 1.00 88.25 93 PRO A N 1
ATOM 781 C CA . PRO A 1 93 ? -4.268 4.521 -12.658 1.00 88.25 93 PRO A CA 1
ATOM 782 C C . PRO A 1 93 ? -5.773 4.560 -12.330 1.00 88.25 93 PRO A C 1
ATOM 784 O O . PRO A 1 93 ? -6.488 5.423 -12.838 1.00 88.25 93 PRO A O 1
ATOM 787 N N . ASN A 1 94 ? -6.278 3.627 -11.520 1.00 88.50 94 ASN A N 1
ATOM 788 C CA . ASN A 1 94 ? -7.694 3.504 -11.165 1.00 88.50 94 ASN A CA 1
ATOM 789 C C . ASN A 1 94 ? -8.039 4.200 -9.842 1.00 88.50 94 ASN A C 1
ATOM 791 O O . ASN A 1 94 ? -9.210 4.241 -9.461 1.00 88.50 94 ASN A O 1
ATOM 795 N N . ILE A 1 95 ? -7.052 4.750 -9.130 1.00 87.06 95 ILE A N 1
ATOM 796 C CA . ILE A 1 95 ? -7.300 5.564 -7.939 1.00 87.06 95 ILE A CA 1
ATOM 797 C C . ILE A 1 95 ? -7.646 6.975 -8.403 1.00 87.06 95 ILE A C 1
ATOM 799 O O . ILE A 1 95 ? -6.793 7.845 -8.512 1.00 87.06 95 ILE A O 1
ATOM 803 N N . GLN A 1 96 ? -8.923 7.198 -8.696 1.00 66.81 96 GLN A N 1
ATOM 804 C CA . GLN A 1 96 ? -9.445 8.521 -9.019 1.00 66.81 96 GLN A CA 1
ATOM 805 C C . GLN A 1 96 ? -10.150 9.103 -7.790 1.00 66.81 96 GLN A C 1
ATOM 807 O O . GLN A 1 96 ? -11.058 8.483 -7.236 1.00 66.81 96 GLN A O 1
ATOM 812 N N . ASN A 1 97 ? -9.702 10.282 -7.356 1.00 56.78 97 ASN A N 1
ATOM 813 C CA . ASN A 1 97 ? -10.420 11.182 -6.450 1.00 56.78 97 ASN A CA 1
ATOM 814 C C . ASN A 1 97 ? -10.581 12.528 -7.145 1.00 56.78 97 ASN A C 1
ATOM 816 O O . ASN A 1 97 ? -9.533 13.057 -7.589 1.00 56.78 97 ASN A O 1
#

Radius of gyration: 12.93 Å; chains: 1; bounding box: 30×29×34 Å

Sequence (97 aa):
MMNREIEAHYAQYLFLQRSAEWTDKKQDKYAKSQRLRATTSLTKYVNQQGHVTTSFLDIFETYISNNVVNAFRQEGYDNYPFKEYSDITNIFPNIQN

Organism: NCBI:txid408170

Foldseek 3Di:
DVLVVLLVLLLVVLVCCPDPNPDPVVVVVLVVQQQSVLSVCCVVQAPQQRFGDDPPQVVVLCSCVVRNVVSCCVPPCVPPDDDRDPDSRCSNVPSHD